Protein AF-A0A2M8P3B6-F1 (afdb_monomer)

pLDDT: mean 72.65, std 14.68, range [36.47, 93.31]

Foldseek 3Di:
DDPPPPVVALAEEAECQPPPDDDPVVLVVLLVVLVVVVVPDPCVLHAYEYEYQDPVSVVVVVVSCVSSVVVVRYDYDHDPVVRVVSSVVSNVVVVVPDDD

Sequence (100 aa):
MAKYGVHQLRGIIGDFSRVTHFPNANLTVVHNQSKRLNQSQDLSHIAVALLVSTLMQERFVWMTAKTNGTTYRSKIVRSMEEAFAYIDDYRKTFDTVEEP

Mean predicted aligned error: 9.81 Å

Structure (mmCIF, N/CA/C/O backbone):
data_AF-A0A2M8P3B6-F1
#
_entry.id   AF-A0A2M8P3B6-F1
#
loop_
_atom_site.group_PDB
_atom_site.id
_atom_site.type_symbol
_atom_site.label_atom_id
_atom_site.label_alt_id
_atom_site.label_comp_id
_atom_site.label_asym_id
_atom_site.label_entity_id
_atom_site.label_seq_id
_atom_site.pdbx_PDB_ins_code
_atom_site.Cartn_x
_atom_site.Cartn_y
_atom_site.Cartn_z
_atom_site.occupancy
_atom_site.B_iso_or_equiv
_atom_site.auth_seq_id
_atom_site.auth_comp_id
_atom_site.auth_asym_id
_atom_site.auth_atom_id
_atom_site.pdbx_PDB_model_num
ATOM 1 N N . MET A 1 1 ? -2.549 -26.836 13.679 1.00 40.09 1 MET A N 1
ATOM 2 C CA . MET A 1 1 ? -2.323 -25.550 12.984 1.00 40.09 1 MET A CA 1
ATOM 3 C C . MET A 1 1 ? -3.539 -24.670 13.213 1.00 40.09 1 MET A C 1
ATOM 5 O O . MET A 1 1 ? -4.634 -25.096 12.870 1.00 40.09 1 MET A O 1
ATOM 9 N N . ALA A 1 2 ? -3.378 -23.520 13.870 1.00 41.41 2 ALA A N 1
ATOM 10 C CA . ALA A 1 2 ? -4.493 -22.619 14.153 1.00 41.41 2 ALA A CA 1
ATOM 11 C C . ALA A 1 2 ? -5.043 -22.041 12.837 1.00 41.41 2 ALA A C 1
ATOM 13 O O . ALA A 1 2 ? -4.305 -21.419 12.074 1.00 41.41 2 ALA A O 1
ATOM 14 N N . LYS A 1 3 ? -6.329 -22.278 12.552 1.00 42.59 3 LYS A N 1
ATOM 15 C CA . LYS A 1 3 ? -7.055 -21.574 11.491 1.00 42.59 3 LYS A CA 1
ATOM 16 C C . LYS A 1 3 ? -7.365 -20.176 12.018 1.00 42.59 3 LYS A C 1
ATOM 18 O O . LYS A 1 3 ? -8.349 -20.001 12.728 1.00 42.59 3 LYS A O 1
ATOM 23 N N . TYR A 1 4 ? -6.515 -19.201 11.714 1.00 51.12 4 TYR A N 1
ATOM 24 C CA . TYR A 1 4 ? -6.862 -17.800 11.936 1.00 51.12 4 TYR A CA 1
ATOM 25 C C . TYR A 1 4 ? -8.047 -17.469 11.022 1.00 51.12 4 TYR A C 1
ATOM 27 O O . TYR A 1 4 ? -7.927 -17.524 9.798 1.00 51.12 4 TYR A O 1
ATOM 35 N N . GLY A 1 5 ? -9.218 -17.240 11.618 1.00 55.31 5 GLY A N 1
ATOM 36 C CA . GLY A 1 5 ? -10.400 -16.796 10.887 1.00 55.31 5 GLY A CA 1
ATOM 37 C C . GLY A 1 5 ? -10.147 -15.418 10.283 1.00 55.31 5 GLY A C 1
ATOM 38 O O . GLY A 1 5 ? -9.459 -14.594 10.883 1.00 55.31 5 GLY A O 1
ATOM 39 N N . VAL A 1 6 ? -10.708 -15.164 9.102 1.00 56.97 6 VAL A N 1
ATOM 40 C CA . VAL A 1 6 ? -10.533 -13.900 8.365 1.00 56.97 6 VAL A CA 1
ATOM 41 C C . VAL A 1 6 ? -10.957 -12.672 9.190 1.00 56.97 6 VAL A C 1
ATOM 43 O O . VAL A 1 6 ? -10.369 -11.610 9.035 1.00 56.97 6 VAL A O 1
ATOM 46 N N . HIS A 1 7 ? -11.825 -12.859 10.189 1.00 57.97 7 HIS A N 1
ATOM 47 C CA . HIS A 1 7 ? -12.223 -11.849 11.178 1.00 57.97 7 HIS A CA 1
ATOM 48 C C . HIS A 1 7 ? -11.086 -11.282 12.053 1.00 57.97 7 HIS A C 1
ATOM 50 O O . HIS A 1 7 ? -11.252 -10.228 12.655 1.00 57.97 7 HIS A O 1
ATOM 56 N N . GLN A 1 8 ? -9.928 -11.948 12.156 1.00 67.50 8 GLN A N 1
ATOM 57 C CA . GLN A 1 8 ? -8.775 -11.426 12.914 1.00 67.50 8 GLN A CA 1
ATOM 58 C C . GLN A 1 8 ? -7.787 -10.632 12.045 1.00 67.50 8 GLN A C 1
ATOM 60 O O . GLN A 1 8 ? -6.785 -10.112 12.546 1.00 67.50 8 GLN A O 1
ATOM 65 N N . LEU A 1 9 ? -8.037 -10.552 10.738 1.00 72.94 9 LEU A N 1
ATOM 66 C CA . LEU A 1 9 ? -7.125 -9.967 9.767 1.00 72.94 9 LEU A CA 1
ATOM 67 C C . LEU A 1 9 ? -7.390 -8.459 9.664 1.00 72.94 9 LEU A C 1
ATOM 69 O O . LEU A 1 9 ? -8.410 -8.033 9.139 1.00 72.94 9 LEU A O 1
ATOM 73 N N . ARG A 1 10 ? -6.465 -7.640 10.183 1.00 78.25 10 ARG A N 1
ATOM 74 C CA . ARG A 1 10 ? -6.629 -6.171 10.230 1.00 78.25 10 ARG A CA 1
ATOM 75 C C . ARG A 1 10 ? -6.537 -5.513 8.854 1.00 78.25 10 ARG A C 1
ATOM 77 O O . ARG A 1 10 ? -7.181 -4.506 8.605 1.00 78.25 10 ARG A O 1
ATOM 84 N N . GLY A 1 11 ? -5.716 -6.078 7.976 1.00 82.94 11 GLY A N 1
ATOM 85 C CA . GLY A 1 11 ? -5.430 -5.543 6.653 1.00 82.94 11 GLY A CA 1
ATOM 86 C C . GLY A 1 11 ? -4.304 -6.317 5.978 1.00 82.94 11 GLY A C 1
ATOM 87 O O . GLY A 1 11 ? -3.683 -7.195 6.580 1.00 82.94 11 GLY A O 1
ATOM 88 N N . ILE A 1 12 ? -4.042 -5.989 4.718 1.00 85.94 12 ILE A N 1
ATOM 89 C CA . ILE A 1 12 ? -2.991 -6.598 3.900 1.00 85.94 12 ILE A CA 1
ATOM 90 C C . ILE A 1 12 ? -2.025 -5.501 3.463 1.00 85.94 12 ILE A C 1
ATOM 92 O O . ILE A 1 12 ? -2.455 -4.473 2.948 1.00 85.94 12 ILE A O 1
ATOM 96 N N . ILE A 1 13 ? -0.722 -5.738 3.615 1.00 88.56 13 ILE A N 1
ATOM 97 C CA . ILE A 1 13 ? 0.324 -4.873 3.060 1.00 88.56 13 ILE A CA 1
ATOM 98 C C . ILE A 1 13 ? 1.003 -5.625 1.915 1.00 88.56 13 ILE A C 1
ATOM 100 O O . ILE A 1 13 ? 1.641 -6.654 2.128 1.00 88.56 13 ILE A O 1
ATOM 104 N N . GLY A 1 14 ? 0.848 -5.123 0.693 1.00 87.38 14 GLY A N 1
ATOM 105 C CA . GLY A 1 14 ? 1.596 -5.578 -0.474 1.00 87.38 14 GLY A CA 1
ATOM 106 C C . GLY A 1 14 ? 2.822 -4.699 -0.677 1.00 87.38 14 GLY A C 1
ATOM 107 O O . GLY A 1 14 ? 2.679 -3.547 -1.080 1.00 87.38 14 GLY A O 1
ATOM 108 N N . ASP A 1 15 ? 4.014 -5.227 -0.403 1.00 84.81 15 ASP A N 1
ATOM 109 C CA . ASP A 1 15 ? 5.271 -4.498 -0.586 1.00 84.81 15 ASP A CA 1
ATOM 110 C C . ASP A 1 15 ? 5.840 -4.701 -1.998 1.00 84.81 15 ASP A C 1
ATOM 112 O O . ASP A 1 15 ? 6.319 -5.779 -2.354 1.00 84.81 15 ASP A O 1
ATOM 116 N N . PHE A 1 16 ? 5.793 -3.639 -2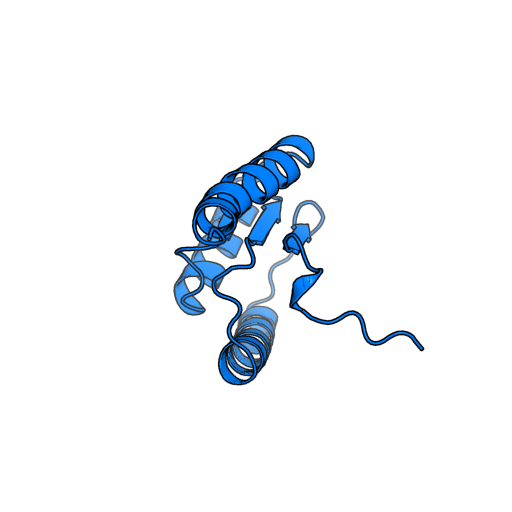.801 1.00 84.25 16 PHE A N 1
ATOM 117 C CA . PHE A 1 16 ? 6.334 -3.583 -4.158 1.00 84.25 16 PHE A CA 1
ATOM 118 C C . PHE A 1 16 ? 7.622 -2.756 -4.243 1.00 84.25 16 PHE A C 1
ATOM 120 O O . PHE A 1 16 ? 8.155 -2.597 -5.341 1.00 84.25 16 PHE A O 1
ATOM 127 N N . SER A 1 17 ? 8.155 -2.254 -3.122 1.00 83.12 17 SER A N 1
ATOM 128 C CA . SER A 1 17 ? 9.364 -1.414 -3.085 1.00 83.12 17 SER A CA 1
ATOM 129 C C . SER A 1 17 ? 10.556 -2.068 -3.789 1.00 83.12 17 SER A C 1
ATOM 131 O O . SER A 1 17 ? 11.301 -1.407 -4.514 1.00 83.12 17 SER A O 1
ATOM 133 N N . ARG A 1 18 ? 10.684 -3.393 -3.653 1.00 82.94 18 ARG A N 1
ATOM 134 C CA . ARG A 1 18 ? 11.760 -4.208 -4.240 1.00 82.94 18 ARG A CA 1
ATOM 135 C C . ARG A 1 18 ? 11.444 -4.770 -5.628 1.00 82.94 18 ARG A C 1
ATOM 137 O O . ARG A 1 18 ? 12.286 -5.451 -6.210 1.00 82.94 18 ARG A O 1
ATOM 144 N N . VAL A 1 19 ? 10.258 -4.508 -6.180 1.00 78.94 19 VAL A N 1
ATOM 145 C CA . VAL A 1 19 ? 9.879 -4.990 -7.515 1.00 78.94 19 VAL A CA 1
ATOM 146 C C . VAL A 1 19 ? 10.470 -4.056 -8.565 1.00 78.94 19 VAL A C 1
ATOM 148 O O . VAL A 1 19 ? 10.018 -2.927 -8.749 1.00 78.94 19 VAL A O 1
ATOM 151 N N . THR A 1 20 ? 11.513 -4.531 -9.242 1.00 73.56 20 THR A N 1
ATOM 152 C CA . THR A 1 20 ? 12.253 -3.769 -10.262 1.00 73.56 20 THR A CA 1
ATOM 153 C C . THR A 1 20 ? 11.805 -4.079 -11.687 1.00 73.56 20 THR A C 1
ATOM 155 O O . THR A 1 20 ? 12.029 -3.275 -12.584 1.00 73.56 20 THR A O 1
ATOM 158 N N . HIS A 1 21 ? 11.146 -5.221 -11.897 1.00 71.62 21 HIS A N 1
ATOM 159 C CA . HIS A 1 21 ? 10.667 -5.668 -13.201 1.00 71.62 21 HIS A CA 1
ATOM 160 C C . HIS A 1 21 ? 9.211 -6.114 -13.089 1.00 71.62 21 HIS A C 1
ATOM 162 O O . HIS A 1 21 ? 8.862 -6.894 -12.203 1.00 71.62 21 HIS A O 1
ATOM 168 N N . PHE A 1 22 ? 8.376 -5.656 -14.022 1.00 65.94 22 PHE A N 1
ATOM 169 C CA . PHE A 1 22 ? 6.972 -6.050 -14.140 1.00 65.94 22 PHE A CA 1
ATOM 170 C C . PHE A 1 22 ? 6.763 -6.791 -15.469 1.00 65.94 22 PHE A C 1
ATOM 172 O O . PHE A 1 22 ? 6.404 -6.171 -16.469 1.00 65.94 22 PHE A O 1
ATOM 179 N N . PRO A 1 23 ? 7.014 -8.112 -15.532 1.00 65.75 23 PRO A N 1
ATOM 180 C CA . PRO A 1 23 ? 6.695 -8.893 -16.718 1.00 65.75 23 PRO A CA 1
ATOM 181 C C . PRO A 1 23 ? 5.175 -8.934 -16.906 1.00 65.75 23 PRO A C 1
ATOM 183 O O . PRO A 1 23 ? 4.447 -9.281 -15.975 1.00 65.75 23 PRO A O 1
ATOM 186 N N . ASN A 1 24 ? 4.691 -8.651 -18.117 1.00 58.22 24 ASN A N 1
ATOM 187 C CA . ASN A 1 24 ? 3.256 -8.669 -18.442 1.00 58.22 24 ASN A CA 1
ATOM 188 C C . ASN A 1 24 ? 2.565 -10.003 -18.084 1.00 58.22 24 ASN A C 1
ATOM 190 O O . ASN A 1 24 ? 1.389 -10.010 -17.733 1.00 58.22 24 ASN A O 1
ATOM 194 N N . ALA A 1 25 ? 3.303 -11.120 -18.096 1.00 57.44 25 ALA A N 1
ATOM 195 C CA . ALA A 1 25 ? 2.800 -12.439 -17.704 1.00 57.44 25 ALA A CA 1
ATOM 196 C C . ALA A 1 25 ? 2.340 -12.519 -16.231 1.00 57.44 25 ALA A C 1
ATOM 198 O O . ALA A 1 25 ? 1.432 -13.286 -15.909 1.00 57.44 25 ALA A O 1
ATOM 199 N N . ASN A 1 26 ? 2.906 -11.700 -15.337 1.00 58.25 26 ASN A N 1
ATOM 200 C CA . ASN A 1 26 ? 2.554 -11.716 -13.915 1.00 58.25 26 ASN A CA 1
ATOM 201 C C . ASN A 1 26 ? 1.191 -11.064 -13.643 1.00 58.25 26 ASN A C 1
ATOM 203 O O . ASN A 1 26 ? 0.516 -11.432 -12.682 1.00 58.25 26 ASN A O 1
ATOM 207 N N . LEU A 1 27 ? 0.745 -10.145 -14.507 1.00 60.44 27 LEU A N 1
ATOM 208 C CA . LEU A 1 27 ? -0.536 -9.450 -14.347 1.00 60.44 27 LEU A CA 1
ATOM 209 C C . LEU A 1 27 ? -1.722 -10.416 -14.456 1.00 60.44 27 LEU A C 1
ATOM 211 O O . LEU A 1 27 ? -2.660 -10.342 -13.662 1.00 60.44 27 LEU A O 1
ATOM 215 N N . THR A 1 28 ? -1.658 -11.379 -15.378 1.00 61.16 28 THR A N 1
ATOM 216 C CA . THR A 1 28 ? -2.703 -12.400 -15.555 1.00 61.16 28 THR A CA 1
ATOM 217 C C . THR A 1 28 ? -2.800 -13.337 -14.349 1.00 61.16 28 THR A C 1
ATOM 219 O O . THR A 1 28 ? -3.901 -13.712 -13.942 1.00 61.16 28 THR A O 1
ATOM 222 N N . VAL A 1 29 ? -1.667 -13.692 -13.736 1.00 64.69 29 VAL A N 1
ATOM 223 C CA . VAL A 1 29 ? -1.633 -14.547 -12.537 1.00 64.69 29 VAL A CA 1
ATOM 224 C C . VAL A 1 29 ? -2.240 -13.819 -11.337 1.00 64.69 29 VAL A C 1
ATOM 226 O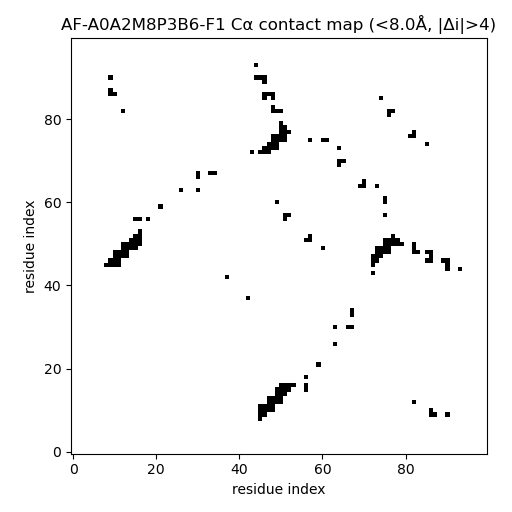 O . VAL A 1 29 ? -3.122 -14.368 -10.673 1.00 64.69 29 VAL A O 1
ATOM 229 N N . VAL A 1 30 ? -1.839 -12.563 -11.108 1.00 63.66 30 VAL A N 1
ATOM 230 C CA . VAL A 1 30 ? -2.383 -11.721 -10.030 1.00 63.66 30 VAL A CA 1
ATOM 231 C C . VAL A 1 30 ? -3.892 -11.525 -10.196 1.00 63.66 30 VAL A C 1
ATOM 233 O O . VAL A 1 30 ? -4.634 -11.645 -9.221 1.00 63.66 30 VAL A O 1
ATOM 236 N N . HIS A 1 31 ? -4.368 -11.302 -11.424 1.00 65.00 31 HIS A N 1
ATOM 237 C CA . HIS A 1 31 ? -5.797 -11.172 -11.711 1.00 65.00 31 HIS A CA 1
ATOM 238 C C . HIS A 1 31 ? -6.582 -12.448 -11.369 1.00 65.00 31 HIS A C 1
ATOM 240 O O . HIS A 1 31 ? -7.581 -12.404 -10.647 1.00 65.00 31 HIS A O 1
ATOM 246 N N . ASN A 1 32 ? -6.099 -13.609 -11.821 1.00 62.62 32 ASN A N 1
ATOM 247 C CA . ASN A 1 32 ? -6.756 -14.892 -11.570 1.00 62.62 32 ASN A CA 1
ATOM 248 C C . ASN A 1 32 ? -6.796 -15.248 -10.077 1.00 62.62 32 ASN A C 1
ATOM 250 O O . ASN A 1 32 ? -7.796 -15.784 -9.595 1.00 62.62 32 ASN A O 1
ATOM 254 N N . GLN A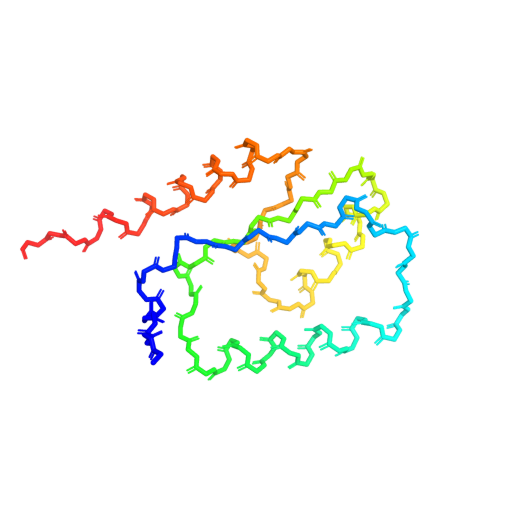 1 33 ? -5.735 -14.937 -9.331 1.00 64.25 33 GLN A N 1
ATOM 255 C CA . GLN A 1 33 ? -5.672 -15.199 -7.895 1.00 64.25 33 GLN A CA 1
ATOM 256 C C . GLN A 1 33 ? -6.552 -14.227 -7.096 1.00 64.25 33 GLN A C 1
ATOM 258 O O . GLN A 1 33 ? -7.263 -14.657 -6.187 1.00 64.25 33 GLN A O 1
ATOM 263 N N . SER A 1 34 ? -6.590 -12.949 -7.484 1.00 60.06 34 SER A N 1
ATOM 264 C CA . SER A 1 34 ? -7.473 -11.943 -6.881 1.00 60.06 34 SER A CA 1
ATOM 265 C C . SER A 1 34 ? -8.952 -12.293 -7.072 1.00 60.06 34 SER A C 1
ATOM 267 O O . SER A 1 34 ? -9.721 -12.260 -6.111 1.00 60.06 34 SER A O 1
ATOM 269 N N . LYS A 1 35 ? -9.343 -12.735 -8.277 1.00 62.44 35 LYS A N 1
ATOM 270 C CA . LYS A 1 35 ? -10.713 -13.180 -8.568 1.00 62.44 35 LYS A CA 1
ATOM 271 C C . LYS A 1 35 ? -11.136 -14.364 -7.693 1.00 62.44 35 LYS A C 1
ATOM 273 O O . LYS A 1 35 ? -12.241 -14.356 -7.163 1.00 62.44 35 LYS A O 1
ATOM 278 N N . ARG A 1 36 ? -10.252 -15.348 -7.488 1.00 61.78 36 ARG A N 1
ATOM 279 C CA . ARG A 1 36 ? -10.523 -16.508 -6.615 1.00 61.78 36 ARG A CA 1
ATOM 280 C C . ARG A 1 36 ? -10.713 -16.108 -5.147 1.00 61.78 36 ARG A C 1
ATOM 282 O O . ARG A 1 36 ? -11.605 -16.635 -4.485 1.00 61.78 36 ARG A O 1
ATOM 289 N N . LEU A 1 37 ? -9.909 -15.170 -4.645 1.00 60.59 37 LEU A N 1
ATOM 290 C CA . LEU A 1 37 ? -10.027 -14.673 -3.269 1.00 60.59 37 LEU A CA 1
ATOM 291 C C . LEU A 1 37 ? -11.327 -13.883 -3.060 1.00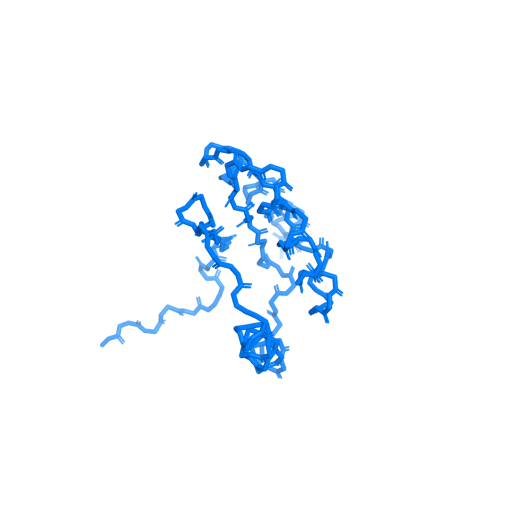 60.59 37 LEU A C 1
ATOM 293 O O . LEU A 1 37 ? -12.060 -14.173 -2.123 1.00 60.59 37 LEU A O 1
ATOM 297 N N . ASN A 1 38 ? -11.664 -12.966 -3.972 1.00 58.31 38 ASN A N 1
ATOM 298 C CA . ASN A 1 38 ? -12.893 -12.167 -3.878 1.00 58.31 38 ASN A CA 1
ATOM 299 C C . ASN A 1 38 ? -14.185 -12.998 -4.041 1.00 58.31 38 ASN A C 1
ATOM 301 O O . ASN A 1 38 ? -15.230 -12.591 -3.553 1.00 58.31 38 ASN A O 1
ATOM 305 N N . GLN A 1 39 ? -14.146 -14.138 -4.741 1.00 57.53 39 GLN A N 1
ATOM 306 C CA . GLN A 1 39 ? -15.326 -14.992 -4.957 1.00 57.53 39 GLN A CA 1
ATOM 307 C C . GLN A 1 39 ? -15.634 -15.943 -3.795 1.00 57.53 39 GLN A C 1
ATOM 309 O O . GLN A 1 39 ? -16.730 -16.494 -3.745 1.00 57.53 39 GLN A O 1
ATOM 314 N N . SER A 1 40 ? -14.674 -16.183 -2.899 1.00 58.47 40 SER A N 1
ATOM 315 C CA . SER A 1 40 ? -14.805 -17.205 -1.855 1.00 58.47 40 SER A CA 1
ATOM 316 C C . SER A 1 40 ? -15.174 -16.647 -0.486 1.00 58.47 40 SER A C 1
ATOM 318 O O . SER A 1 40 ? -15.734 -17.396 0.312 1.00 58.47 40 SER A O 1
ATOM 320 N N . GLN A 1 41 ? -14.885 -15.369 -0.208 1.00 59.06 41 GLN A N 1
ATOM 321 C CA . GLN A 1 41 ? -15.184 -14.707 1.065 1.00 59.06 41 GLN A CA 1
ATOM 322 C C . GLN A 1 41 ? -15.462 -13.214 0.867 1.00 59.06 41 GLN A C 1
ATOM 324 O O . GLN A 1 41 ? -14.903 -12.592 -0.037 1.00 59.06 41 GLN A O 1
ATOM 329 N N . ASP A 1 42 ? -16.300 -12.632 1.729 1.00 66.19 42 ASP A N 1
ATOM 330 C CA . ASP A 1 42 ? -16.464 -11.181 1.792 1.00 66.19 42 ASP A CA 1
ATOM 331 C C . ASP A 1 42 ? -15.229 -10.553 2.455 1.00 66.19 42 ASP A C 1
ATOM 333 O O . ASP A 1 42 ? -14.988 -10.708 3.651 1.00 66.19 42 ASP A O 1
ATOM 337 N N . LEU A 1 43 ? -14.419 -9.870 1.646 1.00 70.56 43 LEU A N 1
ATOM 338 C CA . LEU A 1 43 ? -13.184 -9.204 2.066 1.00 70.56 43 LEU A CA 1
ATOM 339 C C . LEU A 1 43 ? -13.337 -7.674 2.093 1.00 70.56 43 LEU A C 1
ATOM 341 O O . LEU A 1 43 ? -12.331 -6.962 2.103 1.00 70.56 43 LEU A O 1
ATOM 345 N N . SER A 1 44 ? -14.568 -7.156 2.055 1.00 73.19 44 SER A N 1
ATOM 346 C CA . SER A 1 44 ? -14.854 -5.714 2.007 1.00 73.19 44 SER A CA 1
ATOM 347 C C . SER A 1 44 ? -14.317 -4.936 3.215 1.00 73.19 44 SER A C 1
ATOM 349 O O . SER A 1 44 ? -13.845 -3.807 3.057 1.00 73.19 44 SER A O 1
ATOM 351 N N . HIS A 1 45 ? -14.288 -5.580 4.383 1.00 74.75 45 HIS A N 1
ATOM 352 C CA . HIS A 1 45 ? -13.762 -5.045 5.643 1.00 74.75 45 HIS A CA 1
ATOM 353 C C . HIS A 1 45 ? -12.224 -5.039 5.729 1.00 74.75 45 HIS A C 1
ATOM 355 O O . HIS A 1 45 ? -11.657 -4.481 6.665 1.00 74.75 45 HIS A O 1
ATOM 361 N N . ILE A 1 46 ? -11.521 -5.648 4.766 1.00 80.38 46 ILE A N 1
ATOM 362 C CA . ILE A 1 46 ? -10.061 -5.795 4.813 1.00 80.38 46 ILE A CA 1
ATOM 363 C C . ILE A 1 46 ? -9.406 -4.760 3.904 1.00 80.38 46 ILE A C 1
ATOM 365 O O . ILE A 1 46 ? -9.436 -4.894 2.674 1.00 80.38 46 ILE A O 1
ATOM 369 N N . ALA A 1 47 ? -8.762 -3.765 4.515 1.00 85.94 47 ALA A N 1
ATOM 370 C CA . ALA A 1 47 ? -7.982 -2.756 3.803 1.00 85.94 47 ALA A CA 1
ATOM 371 C C . ALA A 1 47 ? -6.726 -3.363 3.159 1.00 85.94 47 ALA A C 1
ATOM 373 O O . ALA A 1 47 ? -6.116 -4.297 3.691 1.00 85.94 47 ALA A O 1
ATOM 374 N N . VAL A 1 48 ? -6.304 -2.797 2.028 1.00 87.12 48 VAL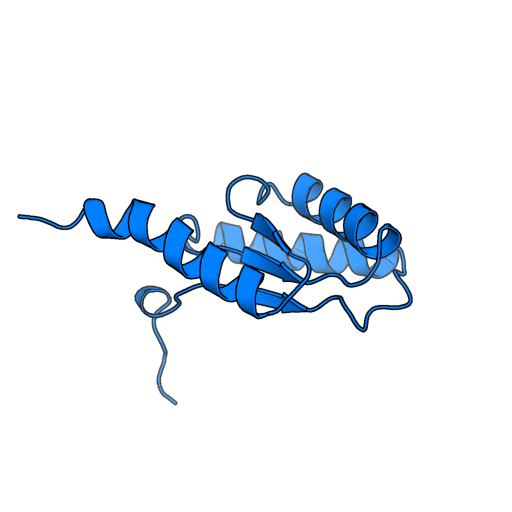 A N 1
ATOM 375 C CA . VAL A 1 48 ? -5.098 -3.216 1.304 1.00 87.12 48 VAL A CA 1
ATOM 376 C C . VAL A 1 48 ? -4.168 -2.020 1.090 1.00 87.12 48 VAL A C 1
ATOM 378 O O . VAL A 1 48 ? -4.429 -1.153 0.260 1.00 87.12 48 VAL A O 1
ATOM 381 N N . ALA A 1 49 ? -3.051 -1.971 1.805 1.00 89.69 49 ALA A N 1
ATOM 382 C CA . ALA A 1 49 ? -1.997 -0.989 1.573 1.00 89.69 49 ALA A CA 1
AT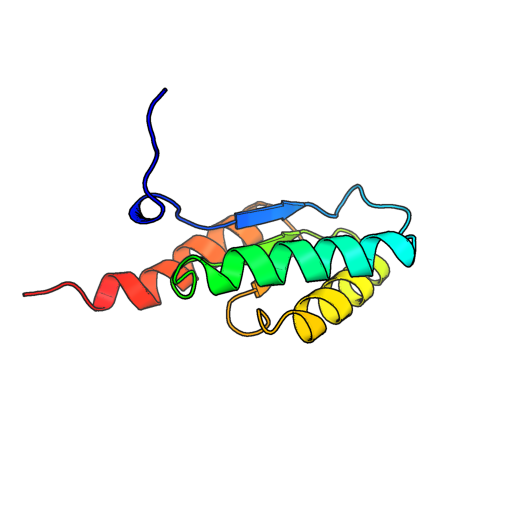OM 383 C C . ALA A 1 49 ? -0.993 -1.525 0.540 1.00 89.69 49 ALA A C 1
ATOM 385 O O . ALA A 1 49 ? -0.515 -2.652 0.658 1.00 89.69 49 ALA A O 1
ATOM 386 N N . LEU A 1 50 ? -0.661 -0.730 -0.475 1.00 90.12 50 LEU A N 1
ATOM 387 C CA . LEU A 1 50 ? 0.259 -1.103 -1.552 1.00 90.12 50 LEU A CA 1
ATOM 388 C C . LEU A 1 50 ? 1.492 -0.197 -1.483 1.00 90.12 50 LEU A C 1
ATOM 390 O O . LEU A 1 50 ? 1.458 0.944 -1.943 1.00 90.12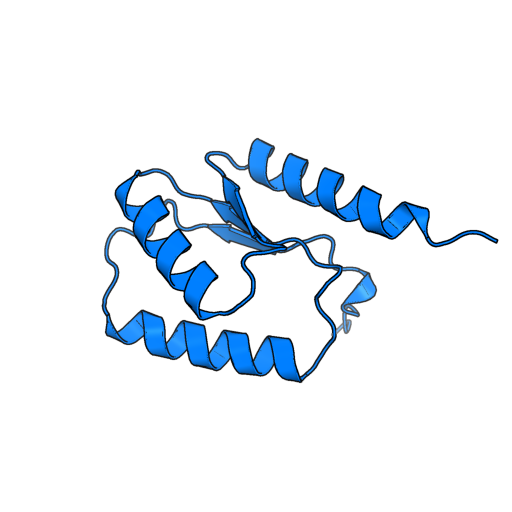 50 LEU A O 1
ATOM 394 N N . LEU A 1 51 ? 2.560 -0.695 -0.861 1.00 90.19 51 LEU A N 1
ATOM 395 C CA . LEU A 1 51 ? 3.786 0.058 -0.613 1.00 90.19 51 LEU A CA 1
ATOM 396 C C . LEU A 1 51 ? 4.653 0.106 -1.873 1.00 90.19 51 LEU A C 1
ATOM 398 O O . LEU A 1 51 ? 5.026 -0.931 -2.421 1.00 90.19 51 LEU A O 1
ATOM 402 N N . VAL A 1 52 ? 4.990 1.314 -2.323 1.00 90.31 52 VAL A N 1
ATOM 403 C CA . VAL A 1 52 ? 5.808 1.558 -3.519 1.00 90.31 52 VAL A CA 1
ATOM 404 C C . VAL A 1 52 ? 6.894 2.598 -3.246 1.00 90.31 52 VAL A C 1
ATOM 406 O O . VAL A 1 52 ? 6.682 3.582 -2.541 1.00 90.31 52 VAL A O 1
ATOM 409 N N . SER A 1 53 ? 8.051 2.439 -3.884 1.00 88.69 53 SER A N 1
ATOM 410 C CA . SER A 1 53 ? 9.186 3.364 -3.752 1.00 88.69 53 SER A CA 1
ATOM 411 C C . SER A 1 53 ? 9.347 4.300 -4.947 1.00 88.69 53 SER A C 1
ATOM 413 O O . SER A 1 53 ? 9.983 5.340 -4.827 1.00 88.69 53 SER A O 1
ATOM 415 N N . THR A 1 54 ? 8.758 3.981 -6.104 1.00 85.62 54 THR A N 1
ATOM 416 C CA . THR A 1 54 ? 8.933 4.769 -7.337 1.00 85.62 54 THR A CA 1
ATOM 417 C C . THR A 1 54 ? 7.604 5.110 -8.011 1.00 85.62 54 THR A C 1
ATOM 419 O O . THR A 1 54 ? 6.591 4.445 -7.800 1.00 85.62 54 THR A O 1
ATOM 422 N N . LEU A 1 55 ? 7.590 6.164 -8.834 1.00 84.19 55 LEU A N 1
ATOM 423 C CA . LEU A 1 55 ? 6.419 6.547 -9.643 1.00 84.19 55 LEU A CA 1
ATOM 424 C C . LEU A 1 55 ? 6.044 5.474 -10.677 1.00 84.19 55 LEU A C 1
ATOM 426 O O . LEU A 1 55 ? 4.878 5.313 -11.028 1.00 84.19 55 LEU A O 1
ATOM 430 N N . MET A 1 56 ? 7.031 4.721 -11.165 1.00 82.62 56 MET A N 1
ATOM 431 C CA . MET A 1 56 ? 6.793 3.626 -12.101 1.00 82.62 56 MET A CA 1
ATOM 432 C C . MET A 1 56 ? 6.028 2.485 -11.421 1.00 82.62 56 MET A C 1
ATOM 434 O O . MET A 1 56 ? 5.011 2.036 -11.947 1.00 82.62 56 MET A O 1
ATOM 438 N N . GLN A 1 57 ? 6.469 2.071 -10.227 1.00 82.06 57 GLN A N 1
ATOM 439 C CA . GLN A 1 57 ? 5.771 1.073 -9.408 1.00 82.06 57 GLN A CA 1
ATOM 440 C C . GLN A 1 57 ? 4.342 1.521 -9.089 1.00 82.06 57 GLN A C 1
ATOM 442 O O . GLN A 1 57 ? 3.416 0.735 -9.258 1.00 82.06 57 GLN A O 1
ATOM 447 N N . GLU A 1 58 ? 4.145 2.791 -8.717 1.00 85.19 58 GLU A N 1
ATOM 448 C CA . GLU A 1 58 ? 2.810 3.359 -8.495 1.00 85.19 58 GLU A CA 1
ATOM 449 C C . GLU A 1 58 ? 1.895 3.168 -9.712 1.00 85.19 58 GLU A C 1
ATOM 451 O O . GLU A 1 58 ? 0.790 2.649 -9.566 1.00 85.19 58 GLU A O 1
ATOM 456 N N . ARG A 1 59 ? 2.355 3.508 -10.926 1.00 82.31 59 ARG A N 1
ATOM 457 C CA . ARG A 1 59 ? 1.546 3.324 -12.144 1.00 82.31 59 ARG A CA 1
ATOM 458 C C . ARG A 1 59 ? 1.196 1.860 -12.404 1.00 82.31 59 ARG A C 1
ATOM 460 O O . ARG A 1 59 ? 0.051 1.568 -12.745 1.00 82.31 59 ARG A O 1
ATOM 467 N N . PHE A 1 60 ? 2.147 0.941 -12.241 1.00 79.69 60 PHE A N 1
ATOM 468 C CA . PHE A 1 60 ? 1.898 -0.493 -12.441 1.00 79.69 60 PHE A CA 1
ATOM 469 C C . PHE A 1 60 ? 0.894 -1.053 -11.433 1.00 79.69 60 PHE A C 1
ATOM 471 O O . PHE A 1 60 ? -0.054 -1.752 -11.804 1.00 79.69 60 PHE A O 1
ATOM 478 N N . VAL A 1 61 ? 1.079 -0.712 -10.162 1.00 79.81 61 VAL A N 1
ATOM 479 C CA . VAL A 1 61 ? 0.199 -1.127 -9.071 1.00 79.81 61 VAL A CA 1
ATOM 480 C C . VAL A 1 61 ? -1.202 -0.548 -9.268 1.00 79.81 61 VAL A C 1
ATOM 482 O O . VAL A 1 61 ? -2.181 -1.285 -9.166 1.00 79.81 61 VAL A O 1
ATOM 485 N N . TRP A 1 62 ? -1.311 0.728 -9.643 1.00 80.56 62 TRP A N 1
ATOM 486 C CA . TRP A 1 62 ? -2.589 1.382 -9.922 1.00 80.56 62 TRP A CA 1
ATOM 487 C C . TRP A 1 62 ? -3.360 0.708 -11.062 1.00 80.56 62 TRP A C 1
ATOM 489 O O . TRP A 1 62 ? -4.547 0.416 -10.912 1.00 80.56 62 TRP A O 1
ATOM 499 N N . MET A 1 63 ? -2.690 0.402 -12.181 1.00 73.44 63 MET A N 1
ATOM 500 C CA . MET A 1 63 ? -3.319 -0.318 -13.296 1.00 73.44 63 MET A CA 1
ATOM 501 C C . MET A 1 63 ? -3.845 -1.684 -12.845 1.00 73.44 63 MET A C 1
ATOM 503 O O . MET A 1 63 ? -4.984 -2.033 -13.141 1.00 73.44 63 MET A O 1
ATOM 507 N N . THR A 1 64 ? -3.051 -2.418 -12.064 1.00 70.06 64 THR A N 1
ATOM 508 C CA . THR A 1 64 ? -3.419 -3.751 -11.565 1.00 70.06 64 THR A CA 1
ATOM 509 C C . THR A 1 64 ? -4.601 -3.692 -10.591 1.00 70.06 64 THR A C 1
ATOM 511 O O . THR A 1 64 ? -5.530 -4.494 -10.688 1.00 70.06 64 THR A O 1
ATOM 514 N N . ALA A 1 65 ? -4.607 -2.717 -9.677 1.00 71.88 65 ALA A N 1
ATOM 515 C CA . ALA A 1 65 ? -5.686 -2.516 -8.712 1.00 71.88 65 ALA A CA 1
ATOM 516 C C . ALA A 1 65 ? -7.012 -2.147 -9.398 1.00 71.88 65 ALA A C 1
ATOM 518 O O . ALA A 1 65 ? -8.063 -2.682 -9.039 1.00 71.88 65 ALA A O 1
ATOM 519 N N . LYS A 1 66 ? -6.960 -1.294 -10.431 1.00 66.94 66 LYS A N 1
ATOM 520 C CA . LYS A 1 66 ? -8.131 -0.902 -11.228 1.00 66.94 66 LYS A CA 1
ATOM 521 C C . LYS A 1 66 ? -8.761 -2.093 -11.954 1.00 66.94 66 LYS A C 1
ATOM 523 O O . LYS A 1 66 ? -9.983 -2.198 -12.002 1.00 66.94 66 LYS A O 1
ATOM 528 N N . THR A 1 67 ? -7.952 -3.009 -12.486 1.00 58.97 67 THR A N 1
ATOM 529 C CA . THR A 1 67 ? -8.440 -4.202 -13.201 1.00 58.97 67 THR A CA 1
ATOM 530 C C . THR A 1 67 ? -9.075 -5.242 -12.270 1.00 58.97 67 THR A C 1
ATOM 532 O O . THR A 1 67 ? -9.937 -6.004 -12.703 1.00 58.97 67 THR A O 1
ATOM 535 N N . ASN A 1 68 ? -8.699 -5.266 -10.989 1.00 58.91 68 ASN A N 1
ATOM 536 C CA . ASN A 1 68 ? -9.189 -6.255 -10.021 1.00 58.91 68 ASN A CA 1
ATOM 537 C C . ASN A 1 68 ? -10.449 -5.820 -9.254 1.00 58.91 68 ASN A C 1
ATOM 539 O O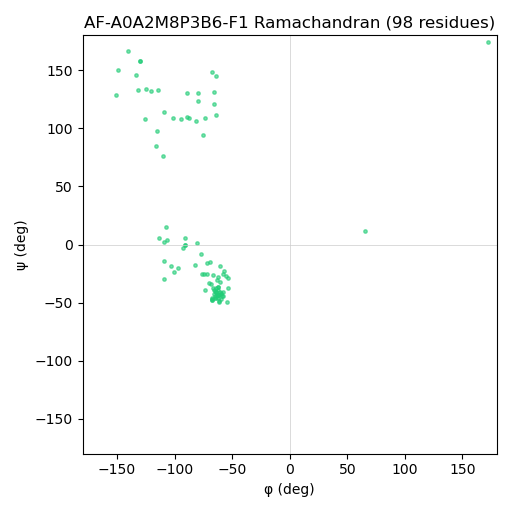 . ASN A 1 68 ? -10.938 -6.577 -8.416 1.00 58.91 68 ASN A O 1
ATOM 543 N N . GLY A 1 69 ? -10.978 -4.616 -9.507 1.00 58.53 69 GLY A N 1
ATOM 544 C CA . GLY A 1 69 ? -12.171 -4.100 -8.822 1.00 58.53 69 GLY A CA 1
ATOM 545 C C . GLY A 1 69 ? -11.978 -3.849 -7.320 1.00 58.53 69 GLY A C 1
ATOM 546 O O . GLY A 1 69 ? -12.946 -3.619 -6.603 1.00 58.53 69 GLY A O 1
ATOM 547 N N . THR A 1 70 ? -10.736 -3.883 -6.824 1.00 57.69 70 THR A N 1
ATOM 548 C CA . THR A 1 70 ? -10.387 -3.654 -5.411 1.00 57.69 70 THR A CA 1
ATOM 549 C C . THR A 1 70 ? -10.087 -2.190 -5.102 1.00 57.69 70 THR A C 1
ATOM 551 O O . THR A 1 70 ? -9.685 -1.872 -3.986 1.00 57.69 70 THR A O 1
ATOM 554 N N . THR A 1 71 ? -10.281 -1.296 -6.073 1.00 60.66 71 THR A N 1
ATOM 555 C CA . THR A 1 71 ? -9.908 0.123 -6.017 1.00 60.66 71 THR A CA 1
ATOM 556 C C . THR A 1 71 ? -10.502 0.871 -4.825 1.00 60.66 71 THR A C 1
ATOM 558 O O . THR A 1 71 ? -9.896 1.834 -4.376 1.00 60.66 71 THR A O 1
ATOM 561 N N . TYR A 1 72 ? -11.651 0.436 -4.296 1.00 66.69 72 TYR A N 1
ATOM 562 C CA . TYR A 1 72 ? -12.314 1.108 -3.172 1.00 66.69 72 TYR A CA 1
ATOM 563 C C . TYR A 1 72 ? -11.657 0.837 -1.804 1.00 66.69 72 TYR A C 1
ATOM 565 O O . TYR A 1 72 ? -11.766 1.671 -0.912 1.00 66.69 72 TYR A O 1
ATOM 573 N N . ARG A 1 73 ? -10.957 -0.298 -1.642 1.00 76.81 73 ARG A N 1
ATOM 574 C CA . ARG A 1 73 ? -10.338 -0.733 -0.370 1.00 76.81 73 ARG A CA 1
ATOM 575 C C . ARG A 1 73 ? -8.813 -0.761 -0.398 1.00 76.81 73 ARG A C 1
ATOM 577 O O . ARG A 1 73 ? -8.185 -1.274 0.526 1.00 76.81 73 ARG A O 1
ATOM 584 N N . SER A 1 74 ? -8.217 -0.298 -1.496 1.00 83.94 74 SER A N 1
ATOM 585 C CA . SER A 1 74 ? -6.772 -0.304 -1.688 1.00 83.94 74 SER A CA 1
ATOM 586 C C . SER A 1 74 ? -6.204 1.108 -1.749 1.00 83.94 74 SER A C 1
ATOM 588 O O . SER A 1 74 ? -6.702 1.922 -2.527 1.00 83.94 74 SER A O 1
ATOM 590 N N . LYS A 1 75 ? -5.116 1.371 -1.024 1.00 88.06 75 LYS A N 1
ATOM 591 C CA . LYS A 1 75 ? -4.391 2.649 -1.057 1.00 88.06 75 LYS A CA 1
ATOM 592 C C . LYS A 1 75 ? -2.920 2.423 -1.381 1.00 88.06 75 LYS A C 1
ATOM 594 O O . LYS A 1 75 ? -2.282 1.549 -0.800 1.00 88.06 75 LYS A O 1
ATOM 599 N N . ILE A 1 76 ? -2.382 3.220 -2.302 1.00 89.56 76 ILE A N 1
ATOM 600 C CA . ILE A 1 76 ? -0.942 3.257 -2.573 1.00 89.56 76 ILE A CA 1
ATOM 601 C C . ILE A 1 76 ? -0.277 4.115 -1.496 1.00 89.56 76 ILE A C 1
ATOM 603 O O . ILE A 1 76 ? -0.740 5.220 -1.216 1.00 89.56 76 ILE A O 1
ATOM 607 N N . VAL A 1 77 ? 0.786 3.594 -0.893 1.00 91.75 77 VAL A N 1
ATOM 608 C CA . VAL A 1 77 ? 1.517 4.225 0.214 1.00 91.75 77 VAL A CA 1
ATOM 609 C C . VAL A 1 77 ? 3.016 4.241 -0.077 1.00 91.75 77 VAL A C 1
ATOM 611 O O . VAL A 1 77 ? 3.511 3.465 -0.901 1.00 91.75 77 VAL A O 1
ATOM 614 N N . ARG A 1 78 ? 3.745 5.149 0.571 1.00 91.44 78 ARG A N 1
ATOM 615 C CA . ARG A 1 78 ? 5.182 5.389 0.357 1.00 91.44 78 ARG A CA 1
ATOM 616 C C . ARG A 1 78 ? 6.059 4.930 1.511 1.00 91.44 78 ARG A C 1
ATOM 618 O O . ARG A 1 78 ? 7.266 4.793 1.324 1.00 91.44 78 ARG A O 1
ATOM 625 N N . SER A 1 79 ? 5.465 4.643 2.663 1.00 92.25 79 SER A N 1
ATOM 626 C CA . SER A 1 79 ? 6.173 4.083 3.807 1.00 92.25 79 SER A CA 1
ATOM 627 C C . SER A 1 79 ? 5.348 3.024 4.533 1.00 92.25 79 SER A C 1
ATOM 629 O O . SER A 1 79 ? 4.145 2.862 4.307 1.00 92.25 79 SER A O 1
ATOM 631 N N . MET A 1 80 ? 6.019 2.280 5.410 1.00 90.94 80 MET A N 1
ATOM 632 C CA . MET A 1 80 ? 5.354 1.301 6.260 1.00 90.94 80 MET A CA 1
ATOM 633 C C . MET A 1 80 ? 4.456 1.990 7.300 1.00 90.94 80 MET A C 1
ATOM 635 O O . MET A 1 80 ? 3.379 1.480 7.600 1.00 90.94 80 MET A O 1
ATOM 639 N N . GLU A 1 81 ? 4.841 3.169 7.807 1.00 93.31 81 GLU A N 1
ATOM 640 C CA . GLU A 1 81 ? 3.994 3.938 8.729 1.00 93.31 81 GLU A CA 1
ATOM 641 C C . GLU A 1 81 ? 2.676 4.354 8.065 1.00 93.31 81 GLU A C 1
ATOM 643 O O . GLU A 1 81 ? 1.610 4.186 8.654 1.00 93.31 81 GLU A O 1
ATOM 648 N N . GLU A 1 82 ? 2.725 4.827 6.816 1.00 90.25 82 GLU A N 1
ATOM 649 C CA . GLU A 1 82 ? 1.521 5.162 6.047 1.00 90.25 82 GLU A CA 1
ATOM 650 C C . GLU A 1 82 ? 0.628 3.939 5.800 1.00 90.25 82 GLU A C 1
ATOM 652 O O . GLU A 1 82 ? -0.600 4.057 5.814 1.00 90.25 82 GLU A O 1
ATOM 657 N N . ALA A 1 83 ? 1.233 2.766 5.584 1.00 90.06 83 ALA A N 1
ATOM 658 C CA . ALA A 1 83 ? 0.511 1.511 5.401 1.00 90.06 83 ALA A CA 1
ATOM 659 C C . ALA A 1 83 ? -0.308 1.151 6.647 1.00 90.06 83 ALA A C 1
ATOM 661 O O . ALA A 1 83 ? -1.503 0.871 6.540 1.00 90.06 83 ALA A O 1
ATOM 662 N N . PHE A 1 84 ? 0.322 1.199 7.824 1.00 90.62 84 PHE A N 1
ATOM 663 C CA . PHE A 1 84 ? -0.350 0.929 9.093 1.00 90.62 84 PHE A CA 1
ATOM 664 C C . PHE A 1 84 ? -1.417 1.975 9.406 1.00 90.62 84 PHE A C 1
ATOM 666 O O . PHE A 1 84 ? -2.547 1.604 9.713 1.00 90.62 84 PHE A O 1
ATOM 673 N N . ALA A 1 85 ? -1.101 3.262 9.239 1.00 91.94 85 ALA A N 1
ATOM 674 C CA . ALA A 1 85 ? -2.054 4.342 9.475 1.00 91.94 85 ALA A CA 1
ATOM 675 C C . ALA A 1 85 ? -3.313 4.199 8.606 1.00 91.94 85 ALA A C 1
ATOM 677 O O . ALA A 1 85 ? -4.422 4.392 9.094 1.00 91.94 85 ALA A O 1
ATOM 678 N N . TYR A 1 86 ? -3.158 3.818 7.333 1.00 90.62 86 TYR A N 1
ATOM 679 C CA . TYR A 1 86 ? -4.296 3.562 6.452 1.00 90.62 86 TYR A CA 1
ATOM 680 C C . TYR A 1 86 ? -5.144 2.373 6.909 1.00 90.62 86 TYR A C 1
ATOM 682 O O . TYR A 1 86 ? -6.368 2.465 6.897 1.00 90.62 86 TYR A O 1
ATOM 690 N N . ILE A 1 87 ? -4.510 1.265 7.296 1.00 89.19 87 ILE A N 1
ATOM 691 C CA . ILE A 1 87 ? -5.222 0.066 7.752 1.00 89.19 87 ILE A CA 1
ATOM 692 C C . IL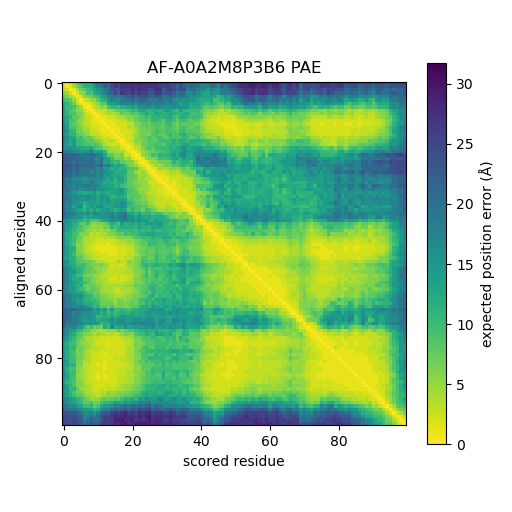E A 1 87 ? -6.030 0.371 9.016 1.00 89.19 87 ILE A C 1
ATOM 694 O O . ILE A 1 87 ? -7.208 0.018 9.088 1.00 89.19 87 ILE A O 1
ATOM 698 N N . ASP A 1 88 ? -5.421 1.056 9.983 1.00 89.50 88 ASP A N 1
ATOM 699 C CA . ASP A 1 88 ? -6.082 1.414 11.236 1.00 89.50 88 ASP A CA 1
ATOM 700 C C . ASP A 1 88 ? -7.238 2.398 11.010 1.00 89.50 88 ASP A C 1
ATOM 702 O O . ASP A 1 88 ? -8.290 2.265 11.632 1.00 89.50 88 ASP A O 1
ATOM 706 N N . ASP A 1 89 ? -7.077 3.366 10.104 1.00 87.81 89 ASP A N 1
ATOM 707 C CA . ASP A 1 89 ? -8.132 4.321 9.751 1.00 87.81 89 ASP A CA 1
ATOM 708 C C . ASP A 1 89 ? -9.300 3.651 9.016 1.00 87.81 89 ASP A C 1
ATOM 710 O O . ASP A 1 89 ? -10.459 3.821 9.390 1.00 87.81 89 ASP A O 1
ATOM 714 N N . TYR A 1 90 ? -9.002 2.810 8.022 1.00 84.44 90 TYR A N 1
ATOM 715 C CA . TYR A 1 90 ? -10.022 2.075 7.277 1.00 84.44 90 TYR A CA 1
ATOM 716 C C . TYR A 1 90 ? -10.830 1.165 8.202 1.00 84.44 90 TYR A C 1
ATOM 718 O O . TYR A 1 90 ? -12.053 1.119 8.110 1.00 84.44 90 TYR A O 1
ATOM 726 N N . ARG A 1 91 ? -10.180 0.491 9.154 1.00 81.44 91 ARG A N 1
ATOM 727 C CA . ARG A 1 91 ? -10.863 -0.381 10.112 1.00 81.44 91 ARG A CA 1
ATOM 728 C C . ARG A 1 91 ? -11.858 0.366 11.006 1.00 81.44 91 ARG A C 1
ATOM 730 O O . ARG A 1 91 ? -12.941 -0.156 11.258 1.00 81.44 91 ARG A O 1
ATOM 737 N N . LYS A 1 92 ? -11.556 1.601 11.419 1.00 82.75 92 LYS A N 1
ATOM 738 C CA . LYS A 1 92 ? -12.495 2.422 12.209 1.00 82.75 92 LYS A CA 1
ATOM 739 C C . LYS A 1 92 ? -13.830 2.652 11.500 1.00 82.75 92 LYS A C 1
ATOM 741 O O . LYS A 1 92 ? -14.825 2.871 12.175 1.00 82.75 92 LYS A O 1
ATOM 746 N N . THR A 1 93 ? -13.869 2.586 10.167 1.00 75.19 93 THR A N 1
ATOM 747 C CA . THR A 1 93 ? -15.124 2.716 9.404 1.00 75.19 93 THR A CA 1
ATOM 748 C C . THR A 1 93 ? -16.046 1.497 9.522 1.00 75.19 93 THR A C 1
ATOM 750 O O . THR A 1 93 ? -17.228 1.611 9.210 1.00 75.19 93 THR A O 1
ATOM 753 N N . PHE A 1 94 ? -15.528 0.358 9.996 1.00 69.00 94 PHE A N 1
ATOM 754 C CA . PHE A 1 94 ? -16.276 -0.885 10.210 1.00 69.00 94 PHE A CA 1
ATOM 755 C C . PHE A 1 94 ? -16.472 -1.205 11.700 1.00 69.00 94 PHE A C 1
ATOM 757 O O . PHE A 1 94 ? -17.495 -1.780 12.055 1.00 69.00 94 PHE A O 1
ATOM 764 N N . ASP A 1 95 ? -15.550 -0.786 12.576 1.00 60.88 95 ASP A N 1
ATOM 765 C CA . ASP A 1 95 ? -15.676 -0.966 14.034 1.00 60.88 95 ASP A CA 1
ATOM 766 C C . ASP A 1 95 ? -16.803 -0.089 14.649 1.00 60.88 95 ASP A C 1
ATOM 768 O O . ASP A 1 95 ? -17.236 -0.339 15.767 1.00 60.88 95 ASP A O 1
ATOM 772 N N . THR A 1 96 ? -17.324 0.921 13.938 1.00 54.59 96 THR A N 1
ATOM 773 C CA . THR A 1 96 ? -18.444 1.773 14.398 1.00 54.59 96 THR A CA 1
ATOM 774 C C . THR A 1 96 ? -19.837 1.159 14.210 1.00 54.59 96 THR A C 1
ATOM 776 O O . THR A 1 96 ? -20.828 1.816 14.526 1.00 54.59 96 THR A O 1
ATOM 779 N N . VAL A 1 97 ? -19.939 -0.071 13.692 1.00 52.38 97 VAL A N 1
ATOM 780 C CA . VAL A 1 97 ? -21.225 -0.729 13.372 1.00 52.38 97 VAL A CA 1
ATOM 781 C C . VAL A 1 97 ? -21.554 -1.895 14.325 1.00 52.38 97 VAL A C 1
ATOM 783 O O . VAL A 1 97 ? -22.603 -2.517 14.186 1.00 52.38 97 VAL A O 1
ATOM 786 N N . GLU A 1 98 ? -20.726 -2.168 15.339 1.00 43.25 98 GLU A N 1
ATOM 787 C CA . GLU A 1 98 ? -21.023 -3.158 16.390 1.00 43.25 98 GLU A CA 1
ATOM 788 C C . GLU A 1 98 ? -21.292 -2.492 17.754 1.00 43.25 98 GLU A C 1
ATOM 790 O O . GLU A 1 98 ? -20.451 -2.515 18.642 1.00 43.25 98 GLU A O 1
ATOM 795 N N . GLU A 1 99 ? -22.485 -1.914 17.913 1.00 36.47 99 GLU A N 1
ATOM 796 C CA . GLU A 1 99 ? -23.250 -1.821 19.175 1.00 36.47 99 GLU A CA 1
ATOM 797 C C . GLU A 1 99 ? -24.742 -1.785 18.771 1.00 36.47 99 GLU A C 1
ATOM 799 O O . GLU A 1 99 ? -25.091 -1.037 17.848 1.00 36.47 99 GLU A O 1
ATOM 804 N N . PRO A 1 100 ? -25.621 -2.631 19.349 1.00 39.88 100 PRO A N 1
ATOM 805 C CA . PRO A 1 100 ? -25.807 -2.788 20.797 1.00 39.88 100 PRO A CA 1
ATOM 806 C C . PRO A 1 100 ? -25.665 -4.213 21.362 1.00 39.88 100 PRO A C 1
ATOM 808 O O . PRO A 1 100 ? -25.827 -5.198 20.605 1.00 39.88 100 PRO A O 1
#

Solvent-accessible surface area (backbone atoms only — not comparable to full-atom values): 6048 Å² total; per-residue (Å²): 132,88,80,79,55,76,90,77,54,64,50,44,78,48,79,42,58,84,61,86,75,84,61,76,75,54,55,60,53,53,47,56,53,50,54,56,53,63,73,74,46,93,56,84,79,39,29,32,24,37,30,29,74,46,74,66,48,45,54,55,52,50,55,53,36,60,76,64,73,45,55,90,44,46,44,82,27,74,43,70,68,53,31,52,53,48,26,59,54,54,36,53,74,59,65,74,72,78,76,134

Nearest PDB structures (foldseek):
  6tpj-assembly1_A  TM=4.535E-01  e=3.187E-01  Homo sapiens
  8f7s-assembly1_A  TM=5.649E-01  e=9.847E+00  Homo sapiens
  5f23-assembly1_A-2  TM=3.327E-01  e=5.091E+00  Pseudomonas aeruginosa PAO1
  3ums-assembly1_A  TM=2.862E-01  e=5.438E+00  Homo sapiens

Secondary structure (DSSP, 8-state):
-----GGG--EEEEE-TT-----HHHHHHHHHHHHHHHHHS--TT-EEEEE-SSHHHHHHHHHHHHHTT-TTTEEEESSHHHHHHHHHHHHHHHHTT---

Radius of gyration: 14.58 Å; Cα contacts (8 Å, |Δi|>4): 100; chains: 1; bounding box: 38×32×39 Å